Protein AF-A0A838UNB1-F1 (afdb_monomer_lite)

Secondary structure (DSSP, 8-state):
-PPP-B--GGG--HHHHHHHHHHHHHTT-SS-EEEEE-S-TTS-GGGTT-EEEEEESS---HHHHS-SBS-----HHHHHHHHS---------S-------PPP-

Sequence (105 aa):
MGGAATDVTDTVHPSIIRIAELAAQMLALDVAGIDLLCDDIARPFREQEGAIVEVNAAPGLRMHLAPTEGKPRDVGRPIVEMLFPPMRRRAFPSSRSLGLMARQR

Structure (mmCIF, N/CA/C/O backbone):
data_AF-A0A838UNB1-F1
#
_entry.id   AF-A0A838UNB1-F1
#
loop_
_atom_site.group_PDB
_atom_site.id
_atom_site.type_symbol
_atom_site.label_atom_id
_atom_site.label_alt_id
_atom_site.label_comp_id
_atom_site.label_asym_id
_atom_site.label_entity_id
_atom_site.label_seq_id
_atom_site.pdbx_PDB_ins_code
_atom_site.Cartn_x
_atom_site.Cartn_y
_atom_site.Cartn_z
_atom_site.occupancy
_atom_site.B_iso_or_equiv
_atom_site.auth_seq_id
_atom_site.auth_comp_id
_atom_site.auth_asym_id
_atom_site.auth_atom_id
_atom_site.pdbx_PDB_model_num
ATOM 1 N N . MET A 1 1 ? -17.777 -2.783 -13.645 1.00 40.50 1 MET A N 1
ATOM 2 C CA . MET A 1 1 ? -17.884 -1.352 -13.298 1.00 40.50 1 MET A CA 1
ATOM 3 C C . MET A 1 1 ? -16.881 -1.098 -12.189 1.00 40.50 1 MET A C 1
ATOM 5 O O . MET A 1 1 ? -17.043 -1.670 -11.123 1.00 40.50 1 MET A O 1
ATOM 9 N N . GLY A 1 2 ? -15.781 -0.402 -12.480 1.00 51.72 2 GLY A N 1
ATOM 10 C CA . GLY A 1 2 ? -14.774 -0.079 -11.467 1.00 51.72 2 GLY A CA 1
ATOM 11 C C . GLY A 1 2 ? -15.279 1.084 -10.624 1.00 51.7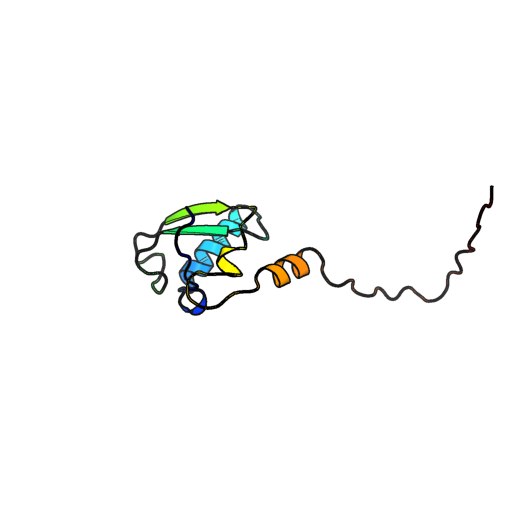2 2 GLY A C 1
ATOM 12 O O . GLY A 1 2 ? -15.695 2.087 -11.199 1.00 51.72 2 GLY A O 1
ATOM 13 N N . GLY A 1 3 ? -15.297 0.921 -9.301 1.00 66.44 3 GLY A N 1
ATOM 14 C CA . GLY A 1 3 ? -15.627 2.007 -8.379 1.00 66.44 3 GLY A CA 1
ATOM 15 C C . GLY A 1 3 ? -14.721 3.221 -8.599 1.00 66.44 3 GLY A C 1
ATOM 16 O O . GLY A 1 3 ? -13.619 3.092 -9.141 1.00 66.44 3 GLY A O 1
ATOM 17 N N . ALA A 1 4 ? -15.206 4.400 -8.211 1.00 84.19 4 ALA A N 1
ATOM 18 C CA . ALA A 1 4 ? -14.386 5.604 -8.194 1.00 84.19 4 ALA A CA 1
ATOM 19 C C . ALA A 1 4 ? -13.173 5.387 -7.274 1.00 84.19 4 ALA A C 1
ATOM 21 O O . ALA A 1 4 ? -13.306 4.786 -6.208 1.00 84.19 4 ALA A O 1
ATOM 22 N N . ALA A 1 5 ? -12.000 5.850 -7.704 1.00 90.81 5 ALA A N 1
ATOM 23 C CA . ALA A 1 5 ? -10.766 5.759 -6.930 1.00 90.81 5 ALA A CA 1
ATOM 24 C C . ALA A 1 5 ? -10.284 7.166 -6.571 1.00 90.81 5 ALA A C 1
ATOM 26 O O . ALA A 1 5 ? -9.997 7.959 -7.468 1.00 90.81 5 ALA A O 1
ATOM 27 N N . THR A 1 6 ? -10.169 7.458 -5.280 1.00 95.75 6 THR A N 1
ATOM 28 C CA . THR A 1 6 ? -9.660 8.738 -4.774 1.00 95.75 6 THR A CA 1
ATOM 29 C C . THR A 1 6 ? -8.276 8.523 -4.169 1.00 95.75 6 THR A C 1
ATOM 31 O O . THR A 1 6 ? -8.099 7.637 -3.334 1.00 95.75 6 THR A O 1
ATOM 34 N N . ASP A 1 7 ? -7.282 9.313 -4.584 1.00 97.06 7 ASP A N 1
ATOM 35 C CA . ASP A 1 7 ? -5.960 9.300 -3.946 1.00 97.06 7 ASP A CA 1
ATOM 36 C C . ASP A 1 7 ? -6.049 9.892 -2.536 1.00 97.06 7 ASP A C 1
ATOM 38 O O . ASP A 1 7 ? -6.344 11.073 -2.363 1.00 97.06 7 ASP A O 1
ATOM 42 N N . VAL A 1 8 ? -5.740 9.066 -1.539 1.00 96.81 8 VAL A N 1
ATOM 43 C CA . VAL A 1 8 ? -5.727 9.431 -0.112 1.00 96.81 8 VAL A CA 1
ATOM 44 C C . VAL A 1 8 ? -4.336 9.278 0.507 1.00 96.81 8 VAL A C 1
ATOM 46 O O . VAL A 1 8 ? -4.198 9.302 1.728 1.00 96.81 8 VAL A O 1
ATOM 49 N N . THR A 1 9 ? -3.291 9.123 -0.318 1.00 97.12 9 THR A N 1
ATOM 50 C CA . THR A 1 9 ? -1.928 8.767 0.122 1.00 97.12 9 THR A CA 1
ATOM 51 C C . THR A 1 9 ? -1.410 9.658 1.254 1.00 97.12 9 THR A C 1
ATOM 53 O O . THR A 1 9 ? -0.886 9.153 2.242 1.00 97.12 9 THR A O 1
ATOM 56 N N . ASP A 1 10 ? -1.590 10.975 1.142 1.00 97.56 10 ASP A N 1
ATOM 57 C CA . ASP A 1 10 ? -1.037 11.932 2.111 1.00 97.56 10 ASP A CA 1
ATOM 58 C C . ASP A 1 10 ? -1.907 12.073 3.380 1.00 97.56 10 ASP A C 1
ATOM 60 O O . ASP A 1 10 ? -1.510 12.742 4.332 1.00 97.56 10 ASP A O 1
ATOM 64 N N . THR A 1 11 ? -3.087 11.443 3.405 1.00 97.44 11 THR A N 1
ATOM 65 C CA . THR A 1 11 ? -4.008 11.434 4.555 1.00 97.44 11 THR A CA 1
ATOM 66 C C . THR A 1 11 ? -3.983 10.124 5.336 1.00 97.44 11 THR A C 1
ATOM 68 O O . THR A 1 11 ? -4.581 10.050 6.406 1.00 97.44 11 THR A O 1
ATOM 71 N N . VAL A 1 12 ? -3.312 9.084 4.825 1.00 98.00 12 VAL A N 1
ATOM 72 C CA . VAL A 1 12 ? -3.275 7.775 5.487 1.00 98.00 12 VAL A CA 1
ATOM 73 C C . VAL A 1 12 ? -2.523 7.872 6.811 1.00 98.00 12 VAL A C 1
ATOM 75 O O . VAL A 1 12 ? -1.365 8.293 6.864 1.00 98.00 12 VAL A O 1
ATOM 78 N N . HIS A 1 13 ? -3.155 7.420 7.890 1.00 98.38 13 HIS A N 1
ATOM 79 C CA . HIS A 1 13 ? -2.517 7.368 9.194 1.00 98.38 13 HIS A CA 1
ATOM 80 C C . HIS A 1 13 ? -1.334 6.379 9.191 1.00 98.38 13 HIS A C 1
ATOM 82 O O . HIS A 1 13 ? -1.478 5.246 8.714 1.00 98.38 13 HIS A O 1
ATOM 88 N N . PRO A 1 14 ? -0.182 6.709 9.809 1.00 98.31 14 PRO A N 1
ATOM 89 C CA . PRO A 1 14 ? 1.000 5.840 9.804 1.00 98.31 14 PRO A CA 1
ATOM 90 C C . PRO A 1 14 ? 0.772 4.418 10.335 1.00 98.31 14 PRO A C 1
ATOM 92 O O . PRO A 1 14 ? 1.437 3.475 9.911 1.00 98.31 14 PRO A O 1
ATOM 95 N N . SER A 1 15 ? -0.176 4.224 11.257 1.00 97.81 15 SER A N 1
ATOM 96 C CA . SER A 1 15 ? -0.488 2.880 11.762 1.00 97.81 15 SER A CA 1
ATOM 97 C C . SER A 1 15 ? -1.212 1.992 10.745 1.00 97.81 15 SER A C 1
ATOM 99 O O . SER A 1 15 ? -1.048 0.776 10.815 1.00 97.81 15 SER A O 1
ATOM 101 N N . ILE A 1 16 ? -1.951 2.569 9.789 1.00 98.06 16 ILE A N 1
ATOM 102 C CA . ILE A 1 16 ? -2.547 1.825 8.670 1.00 98.06 16 ILE A CA 1
ATOM 103 C C . ILE A 1 16 ? -1.441 1.377 7.715 1.00 98.06 16 ILE A C 1
ATOM 105 O O . ILE A 1 16 ? -1.378 0.198 7.372 1.00 98.06 16 ILE A O 1
ATOM 109 N N . ILE A 1 17 ? -0.510 2.280 7.379 1.00 98.00 17 ILE A N 1
ATOM 110 C CA . ILE A 1 17 ? 0.682 1.958 6.576 1.00 98.00 17 ILE A CA 1
ATOM 111 C C . ILE A 1 17 ? 1.437 0.787 7.217 1.00 98.00 17 ILE A C 1
ATOM 113 O O . ILE A 1 17 ? 1.737 -0.203 6.555 1.00 98.00 17 ILE A O 1
ATOM 117 N N . ARG A 1 18 ? 1.663 0.844 8.535 1.00 97.75 18 ARG A N 1
ATOM 118 C CA . ARG A 1 18 ? 2.397 -0.203 9.253 1.00 97.75 18 ARG A CA 1
ATOM 119 C C . ARG A 1 18 ? 1.700 -1.567 9.225 1.00 97.75 18 ARG A C 1
ATOM 121 O O . ARG A 1 18 ? 2.376 -2.590 9.135 1.00 97.75 18 ARG A O 1
ATOM 128 N N . ILE A 1 19 ? 0.371 -1.591 9.340 1.00 97.38 19 ILE A N 1
ATOM 129 C CA . ILE A 1 19 ? -0.434 -2.819 9.246 1.00 97.38 19 ILE A CA 1
ATOM 130 C C . ILE A 1 19 ? -0.346 -3.402 7.826 1.00 97.38 19 ILE A C 1
ATOM 132 O O . ILE A 1 19 ? -0.130 -4.604 7.680 1.00 97.38 19 ILE A O 1
ATOM 136 N N . ALA A 1 20 ? -0.448 -2.557 6.796 1.00 97.94 20 ALA A N 1
ATOM 137 C CA . ALA A 1 20 ? -0.338 -2.966 5.398 1.00 97.94 20 ALA A CA 1
ATOM 138 C C . ALA A 1 20 ? 1.053 -3.542 5.066 1.00 97.94 20 ALA A C 1
ATOM 140 O O . ALA A 1 20 ? 1.155 -4.621 4.483 1.00 97.94 20 ALA A O 1
ATOM 141 N N . GLU A 1 21 ? 2.128 -2.882 5.511 1.00 98.00 21 GLU A N 1
ATOM 142 C CA . GLU A 1 21 ? 3.500 -3.391 5.380 1.00 98.00 21 GLU A CA 1
ATOM 143 C C . GLU A 1 21 ? 3.679 -4.745 6.069 1.00 98.00 21 GLU A C 1
ATOM 145 O O . GLU A 1 21 ? 4.286 -5.655 5.506 1.00 98.00 21 GLU A O 1
ATOM 150 N N . LEU A 1 22 ? 3.154 -4.892 7.292 1.00 97.94 22 LEU A N 1
ATOM 151 C CA . LEU A 1 22 ? 3.256 -6.142 8.039 1.00 97.94 22 LEU A CA 1
ATOM 152 C C . LEU A 1 22 ? 2.547 -7.284 7.303 1.00 97.94 22 LEU A C 1
ATOM 154 O O . LEU A 1 22 ? 3.093 -8.382 7.228 1.00 97.94 22 LEU A O 1
ATOM 158 N N . ALA A 1 23 ? 1.371 -7.030 6.728 1.00 98.06 23 ALA A N 1
ATOM 159 C CA . ALA A 1 23 ? 0.639 -8.028 5.955 1.00 98.06 23 ALA A CA 1
ATOM 160 C C . ALA A 1 23 ? 1.429 -8.504 4.725 1.00 98.06 23 ALA A C 1
ATOM 162 O O . ALA A 1 23 ? 1.535 -9.709 4.496 1.00 98.06 23 ALA A O 1
ATOM 163 N N . ALA A 1 24 ? 2.054 -7.584 3.982 1.00 98.19 24 ALA A N 1
ATOM 164 C CA . ALA A 1 24 ? 2.929 -7.937 2.863 1.00 98.19 24 ALA A CA 1
ATOM 165 C C . ALA A 1 24 ? 4.155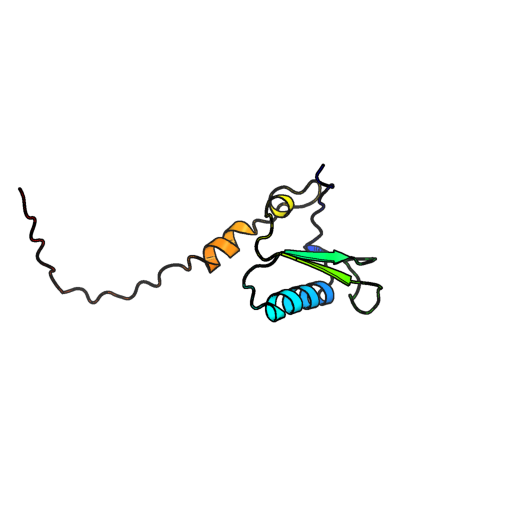 -8.751 3.322 1.00 98.19 24 ALA A C 1
ATOM 167 O O . ALA A 1 24 ? 4.485 -9.780 2.728 1.00 98.19 24 ALA A O 1
ATOM 168 N N . GLN A 1 25 ? 4.787 -8.343 4.430 1.00 98.06 25 GLN A N 1
ATOM 169 C CA . GLN A 1 25 ? 5.946 -9.031 5.012 1.00 98.06 25 GLN A CA 1
ATOM 170 C C . GLN A 1 25 ? 5.617 -10.454 5.471 1.00 98.06 25 GLN A C 1
ATOM 172 O O . GLN A 1 25 ? 6.414 -11.364 5.250 1.00 98.06 25 GLN A O 1
ATOM 177 N N . MET A 1 26 ? 4.444 -10.671 6.073 1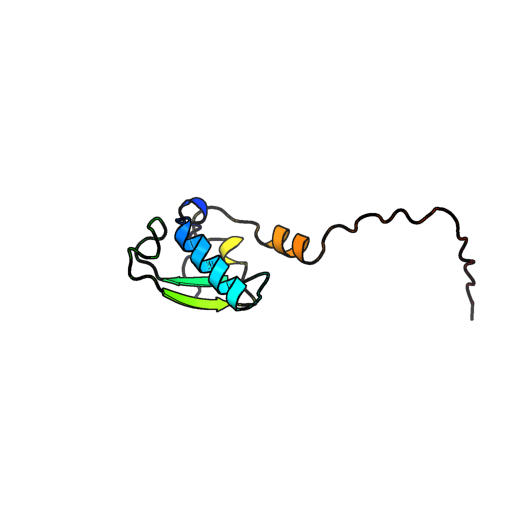.00 97.81 26 MET A N 1
ATOM 178 C CA . MET A 1 26 ? 4.002 -12.000 6.515 1.00 97.81 26 MET A CA 1
ATOM 179 C C . MET A 1 26 ? 3.876 -13.001 5.359 1.00 97.81 26 MET A C 1
ATOM 181 O O . MET A 1 26 ? 4.007 -14.202 5.585 1.00 97.81 26 MET A O 1
ATOM 185 N N . LEU A 1 27 ? 3.655 -12.515 4.136 1.00 97.62 27 LEU A N 1
ATOM 186 C CA . LEU A 1 27 ? 3.570 -13.328 2.922 1.00 97.62 27 LEU A CA 1
ATOM 187 C C . LEU A 1 27 ? 4.861 -13.317 2.089 1.00 97.62 27 LEU A C 1
ATOM 189 O O . LEU A 1 27 ? 4.880 -13.897 1.006 1.00 97.62 27 LEU A O 1
ATOM 193 N N . ALA A 1 28 ? 5.927 -12.678 2.583 1.00 97.75 28 ALA A N 1
ATOM 194 C CA . ALA A 1 28 ? 7.192 -12.499 1.869 1.00 97.75 28 ALA A CA 1
ATOM 195 C C . ALA A 1 28 ? 7.018 -11.881 0.464 1.00 97.75 28 ALA A C 1
ATOM 197 O O . ALA A 1 28 ? 7.667 -12.300 -0.493 1.00 97.75 28 ALA A O 1
ATOM 198 N N . LEU A 1 29 ? 6.126 -10.891 0.342 1.00 97.56 29 LEU A N 1
ATOM 199 C CA . LEU A 1 29 ? 5.894 -10.158 -0.901 1.00 97.56 29 LEU A CA 1
ATOM 200 C C . LEU A 1 29 ? 6.677 -8.841 -0.904 1.00 97.56 29 LEU A C 1
ATOM 202 O O . LEU A 1 29 ? 6.466 -7.994 -0.038 1.00 97.56 29 LEU A O 1
ATOM 206 N N . ASP A 1 30 ? 7.526 -8.646 -1.916 1.00 94.81 30 ASP A N 1
ATOM 207 C CA . ASP A 1 30 ? 8.241 -7.378 -2.127 1.00 94.81 30 ASP A CA 1
ATOM 208 C C . ASP A 1 30 ? 7.303 -6.261 -2.624 1.00 94.81 30 ASP A C 1
ATOM 210 O O . ASP A 1 30 ? 7.513 -5.081 -2.348 1.00 94.81 30 ASP A O 1
ATOM 214 N N . VAL A 1 31 ? 6.244 -6.638 -3.352 1.00 96.38 31 VAL A N 1
ATOM 215 C CA . VAL A 1 31 ? 5.178 -5.750 -3.834 1.00 96.38 31 VAL A CA 1
ATOM 216 C C . VAL A 1 31 ? 3.838 -6.432 -3.589 1.00 96.38 31 VAL A C 1
ATOM 218 O O . VAL A 1 31 ? 3.630 -7.568 -4.012 1.00 96.38 31 VAL A O 1
ATOM 221 N N . ALA A 1 32 ? 2.919 -5.727 -2.934 1.00 97.75 32 ALA A N 1
ATOM 222 C CA . ALA A 1 32 ? 1.566 -6.203 -2.685 1.00 97.75 32 ALA A CA 1
ATOM 223 C C . ALA A 1 32 ? 0.564 -5.043 -2.731 1.00 97.75 32 ALA A C 1
ATOM 225 O O . ALA A 1 32 ? 0.882 -3.921 -2.339 1.00 97.75 32 ALA A O 1
ATOM 226 N N . GLY A 1 33 ? -0.654 -5.324 -3.190 1.00 97.56 33 GLY A N 1
ATOM 227 C CA . GLY A 1 33 ? -1.819 -4.473 -2.947 1.00 97.56 33 GLY A CA 1
ATOM 228 C C . GLY A 1 33 ? -2.540 -4.957 -1.701 1.00 97.56 33 GLY A C 1
ATOM 229 O O . GLY A 1 33 ? -2.819 -6.150 -1.596 1.00 97.56 33 GLY A O 1
ATOM 230 N N . ILE A 1 34 ? -2.817 -4.057 -0.761 1.00 97.75 34 ILE A N 1
ATOM 231 C CA . ILE A 1 34 ? -3.528 -4.382 0.477 1.00 97.75 34 ILE A CA 1
ATOM 232 C C . ILE A 1 34 ? -4.891 -3.713 0.426 1.00 97.75 34 ILE A C 1
ATOM 234 O O . ILE A 1 34 ? -4.976 -2.487 0.498 1.00 97.75 34 ILE A O 1
ATOM 238 N N . ASP A 1 35 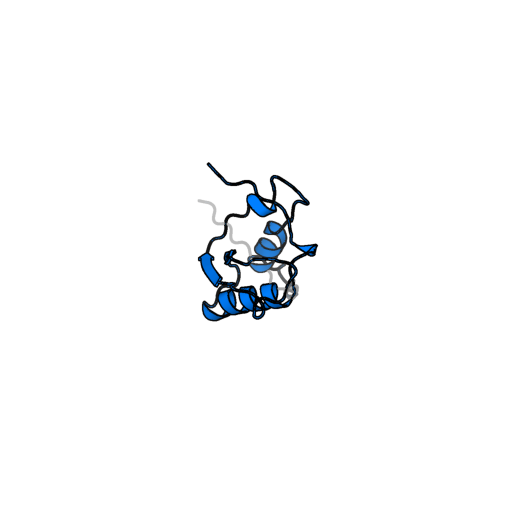? -5.938 -4.525 0.338 1.00 96.62 35 ASP A N 1
ATOM 239 C CA . ASP A 1 35 ? -7.308 -4.039 0.397 1.00 96.62 35 ASP A CA 1
ATOM 240 C C . ASP A 1 35 ? -7.797 -4.155 1.837 1.00 96.62 35 ASP A C 1
ATOM 242 O O . ASP A 1 35 ? -7.802 -5.236 2.435 1.00 96.62 35 ASP A O 1
ATOM 246 N N . LEU A 1 36 ? -8.176 -3.021 2.421 1.00 96.50 36 LEU A N 1
ATOM 247 C CA . LEU A 1 36 ? -8.620 -2.927 3.805 1.00 96.50 36 LEU A CA 1
ATOM 248 C C . LEU A 1 36 ? -9.870 -2.062 3.922 1.00 96.50 36 LEU A C 1
ATOM 250 O O . LEU A 1 36 ? -10.120 -1.177 3.106 1.00 96.50 36 LEU A O 1
ATOM 254 N N . LEU A 1 37 ? -10.632 -2.322 4.974 1.00 96.12 37 LEU A N 1
ATOM 255 C CA . LEU A 1 37 ? -11.762 -1.521 5.410 1.00 96.12 37 LEU A CA 1
ATOM 256 C C . LEU A 1 37 ? -11.385 -0.805 6.703 1.00 96.12 37 LEU A C 1
ATOM 258 O O . LEU A 1 37 ? -10.703 -1.370 7.562 1.00 96.12 37 LEU A O 1
ATOM 262 N N . CYS A 1 38 ? -11.830 0.437 6.826 1.00 95.88 38 CYS A N 1
ATOM 263 C CA . CYS A 1 38 ? -11.697 1.263 8.016 1.00 95.88 38 CYS A CA 1
ATOM 264 C C . CYS A 1 38 ? -12.756 2.373 7.974 1.00 95.88 38 CYS A C 1
ATOM 266 O O . CYS A 1 38 ? -13.185 2.763 6.886 1.00 95.88 38 CYS A O 1
ATOM 268 N N . ASP A 1 39 ? -13.141 2.902 9.132 1.00 95.75 39 ASP A N 1
ATOM 269 C CA . ASP A 1 39 ? -14.098 4.010 9.228 1.00 95.75 39 ASP A CA 1
ATOM 270 C C . ASP A 1 39 ? -13.480 5.328 8.743 1.00 95.75 39 ASP A C 1
ATOM 272 O O . ASP A 1 39 ? -14.121 6.114 8.050 1.00 95.75 39 ASP A O 1
ATOM 276 N N . ASP A 1 40 ? -12.216 5.566 9.107 1.00 96.38 40 ASP A N 1
ATOM 277 C CA . ASP A 1 40 ? -11.458 6.758 8.736 1.00 96.38 40 ASP A CA 1
ATOM 278 C C . ASP A 1 40 ? -9.979 6.410 8.511 1.00 96.38 40 ASP A C 1
ATOM 280 O O . ASP A 1 40 ? -9.257 5.998 9.428 1.00 96.38 40 ASP A O 1
ATOM 284 N N . ILE A 1 41 ? -9.513 6.621 7.277 1.00 96.62 41 ILE A N 1
ATOM 285 C CA . ILE A 1 41 ? -8.136 6.349 6.852 1.00 96.62 41 ILE A CA 1
ATOM 286 C C . ILE A 1 41 ? -7.107 7.234 7.583 1.00 96.62 41 ILE A C 1
ATOM 288 O O . ILE A 1 41 ? -5.930 6.881 7.650 1.00 96.62 41 ILE A O 1
ATOM 292 N N . ALA A 1 42 ? -7.530 8.365 8.159 1.00 97.81 42 ALA A N 1
ATOM 293 C CA . ALA A 1 42 ? -6.675 9.293 8.897 1.00 97.81 42 ALA A CA 1
ATOM 294 C C . ALA A 1 42 ? -6.561 8.970 10.399 1.00 97.81 42 ALA A C 1
ATOM 296 O O . ALA A 1 42 ? -5.763 9.596 11.104 1.00 97.81 42 ALA A O 1
ATOM 297 N N . ARG A 1 43 ? -7.296 7.969 10.904 1.00 97.81 43 ARG A N 1
ATOM 298 C CA . ARG A 1 43 ? -7.265 7.556 12.317 1.00 97.81 43 ARG A CA 1
ATOM 299 C C . ARG A 1 43 ? -6.436 6.289 12.555 1.00 97.81 43 ARG A C 1
ATOM 301 O O . ARG A 1 43 ? -6.238 5.481 11.646 1.00 97.81 43 ARG A O 1
ATOM 308 N N . PRO A 1 44 ? -5.958 6.055 13.792 1.00 97.75 44 PRO A N 1
ATOM 309 C CA . PRO A 1 44 ? -5.219 4.842 14.108 1.00 97.75 44 PRO A CA 1
ATOM 310 C C . PRO A 1 44 ? -6.021 3.559 13.833 1.00 97.75 44 PRO A C 1
ATOM 312 O O . PRO A 1 44 ? -7.142 3.417 14.307 1.00 97.75 44 PRO A O 1
ATOM 315 N N . PHE A 1 45 ? -5.427 2.584 13.132 1.00 95.44 45 PHE A N 1
ATOM 316 C CA . PHE A 1 45 ? -6.097 1.331 12.740 1.00 95.44 45 PHE A CA 1
ATOM 317 C C . PHE A 1 45 ? -6.725 0.553 13.912 1.00 95.44 45 PHE A C 1
ATOM 319 O O . PHE A 1 45 ? -7.805 -0.000 13.773 1.00 95.44 45 PHE A O 1
ATOM 326 N N . ARG A 1 46 ? -6.062 0.516 15.078 1.00 92.56 46 ARG A N 1
ATOM 327 C CA . ARG A 1 46 ? -6.526 -0.241 16.261 1.00 92.56 46 ARG A CA 1
ATOM 328 C C . ARG A 1 46 ? -7.619 0.457 17.078 1.00 92.56 46 ARG A C 1
ATOM 330 O O . ARG A 1 46 ? -8.130 -0.142 18.014 1.00 92.56 46 ARG A O 1
ATOM 337 N N . GLU A 1 47 ? -7.935 1.709 16.767 1.00 95.56 47 GLU A N 1
ATOM 338 C CA . GLU A 1 47 ? -8.957 2.503 17.468 1.00 95.56 47 GLU A CA 1
ATOM 339 C C . GLU A 1 47 ? -10.285 2.559 16.696 1.00 95.56 47 GLU A C 1
ATOM 341 O O . GLU A 1 47 ? -11.172 3.352 17.020 1.00 95.56 47 GLU A O 1
ATOM 346 N N . GLN A 1 48 ? -10.396 1.751 15.643 1.00 95.00 48 GLN A N 1
ATOM 347 C CA . GLN A 1 48 ? -11.554 1.636 14.767 1.00 95.00 48 GLN A CA 1
ATOM 348 C C . GLN A 1 48 ? -11.781 0.170 14.398 1.00 95.00 48 GLN A C 1
ATOM 350 O O . GLN A 1 48 ? -10.897 -0.671 14.590 1.00 95.00 48 GLN A O 1
ATOM 355 N N . GLU A 1 49 ? -12.955 -0.140 13.855 1.00 91.75 49 GLU A N 1
ATOM 356 C CA . GLU A 1 49 ? -13.310 -1.494 13.417 1.00 91.75 49 GLU A CA 1
ATOM 357 C C . GLU A 1 49 ? -12.713 -1.789 12.027 1.00 91.75 49 GLU A C 1
ATOM 359 O O . GLU A 1 49 ? -13.414 -2.039 11.050 1.00 91.75 49 GLU A O 1
ATOM 364 N N . GLY A 1 50 ? -11.381 -1.720 11.927 1.00 93.38 50 GLY A N 1
ATOM 365 C CA . GLY A 1 50 ? -10.646 -1.957 10.687 1.00 93.38 50 GLY A CA 1
ATOM 366 C C . GLY A 1 50 ? -10.358 -3.437 10.415 1.00 93.38 50 GLY A C 1
ATOM 367 O O . GLY A 1 50 ? -10.082 -4.211 11.333 1.00 93.38 50 GLY A O 1
ATOM 368 N N . ALA A 1 51 ? -10.346 -3.830 9.140 1.00 96.25 51 ALA A N 1
ATOM 369 C CA . ALA A 1 51 ? -10.022 -5.192 8.710 1.00 96.25 51 ALA A CA 1
ATOM 370 C C . ALA A 1 51 ? -9.248 -5.204 7.386 1.00 96.25 51 ALA A C 1
ATOM 372 O O . ALA A 1 51 ? -9.578 -4.458 6.469 1.00 96.25 51 ALA A O 1
ATOM 373 N N . ILE A 1 52 ? -8.250 -6.085 7.260 1.00 96.94 52 ILE A N 1
ATOM 374 C CA . ILE A 1 52 ? -7.668 -6.424 5.952 1.00 96.94 52 ILE A CA 1
ATOM 375 C C . ILE A 1 52 ? -8.593 -7.443 5.291 1.00 96.94 52 ILE A C 1
ATOM 377 O O . ILE A 1 52 ? -8.897 -8.475 5.888 1.00 96.94 52 ILE A O 1
ATOM 381 N N . VAL A 1 53 ? -9.031 -7.147 4.073 1.00 97.38 53 VAL A N 1
ATOM 382 C CA . VAL A 1 53 ? -9.938 -7.993 3.291 1.00 97.38 53 VAL A CA 1
ATOM 383 C C . VAL A 1 53 ? -9.148 -8.915 2.372 1.00 97.38 53 VAL A C 1
ATOM 385 O O . VAL A 1 53 ? -9.442 -10.106 2.295 1.00 97.38 53 VAL A O 1
ATOM 388 N N . GLU A 1 54 ? -8.132 -8.374 1.698 1.00 97.62 54 GLU A N 1
ATOM 389 C CA . GLU A 1 54 ? -7.346 -9.106 0.708 1.00 97.62 54 GLU A CA 1
ATOM 390 C C . GLU A 1 54 ? -5.891 -8.622 0.672 1.00 97.62 54 GLU A C 1
ATOM 392 O O . GLU A 1 54 ? -5.587 -7.451 0.917 1.00 97.62 54 GLU A O 1
ATOM 397 N N . VAL A 1 55 ? -4.984 -9.547 0.343 1.00 98.00 55 VAL A N 1
ATOM 398 C CA . VAL A 1 55 ? -3.593 -9.245 0.002 1.00 98.00 55 VAL A CA 1
ATOM 399 C C . VAL A 1 55 ? -3.300 -9.775 -1.397 1.00 98.00 55 VAL A C 1
ATOM 401 O O . VAL A 1 55 ? -3.266 -10.982 -1.633 1.00 98.00 55 VAL A O 1
ATOM 404 N N . ASN A 1 56 ? -3.066 -8.852 -2.321 1.00 97.44 56 ASN A N 1
ATOM 405 C CA . ASN A 1 56 ? -2.892 -9.109 -3.741 1.00 97.44 56 ASN A CA 1
ATOM 406 C C . ASN A 1 56 ? -1.404 -9.105 -4.121 1.00 97.44 56 ASN A C 1
ATOM 408 O O . ASN A 1 56 ? -0.766 -8.054 -4.115 1.00 97.44 56 ASN A O 1
ATOM 412 N N . ALA A 1 57 ? -0.853 -10.258 -4.518 1.00 96.25 57 ALA A N 1
ATOM 413 C CA . ALA A 1 57 ? 0.550 -10.379 -4.955 1.00 96.25 57 ALA A CA 1
ATOM 414 C C . ALA A 1 57 ? 0.839 -9.722 -6.321 1.00 96.25 57 ALA A C 1
ATOM 416 O O . ALA A 1 57 ? 1.989 -9.450 -6.655 1.00 96.25 57 ALA A O 1
ATOM 417 N N . ALA A 1 58 ? -0.200 -9.464 -7.118 1.00 95.19 58 ALA A N 1
ATOM 418 C CA . ALA A 1 58 ? -0.108 -8.780 -8.406 1.00 95.19 58 ALA A CA 1
ATOM 419 C C . ALA A 1 58 ? -1.105 -7.606 -8.450 1.00 95.19 58 ALA A C 1
ATOM 421 O O . ALA A 1 58 ? -2.167 -7.720 -9.068 1.00 95.19 58 ALA A O 1
ATOM 422 N N . PRO A 1 59 ? -0.807 -6.485 -7.768 1.00 95.56 59 PRO A N 1
ATOM 423 C CA . PRO A 1 59 ? -1.732 -5.363 -7.690 1.00 95.56 59 PRO A CA 1
ATOM 424 C C . PRO A 1 59 ? -1.895 -4.649 -9.033 1.00 95.56 59 PRO A C 1
ATOM 426 O O . PRO A 1 59 ? -0.937 -4.410 -9.773 1.00 95.56 59 PRO A O 1
ATOM 429 N N . GLY A 1 60 ? -3.125 -4.235 -9.330 1.00 94.81 60 GLY A N 1
ATOM 430 C CA . GLY A 1 60 ? -3.402 -3.372 -10.473 1.00 94.81 60 GLY A CA 1
ATOM 431 C C . GLY A 1 60 ? -2.945 -1.933 -10.215 1.00 94.81 60 GLY A C 1
ATOM 432 O O . GLY A 1 60 ? -3.407 -1.291 -9.280 1.00 94.81 60 GLY A O 1
ATOM 433 N N . LEU A 1 61 ? -2.106 -1.371 -11.090 1.00 95.94 61 LEU A N 1
ATOM 434 C CA . LEU A 1 61 ? -1.546 -0.020 -10.891 1.00 95.94 61 LEU A CA 1
ATOM 435 C C . LEU A 1 61 ? -2.445 1.120 -11.397 1.00 95.94 61 LEU A C 1
ATOM 437 O O . LEU A 1 61 ? -2.196 2.287 -11.100 1.00 95.94 61 LEU A O 1
ATOM 441 N N . ARG A 1 62 ? -3.499 0.805 -12.164 1.00 94.62 62 ARG A N 1
ATOM 442 C CA . ARG A 1 62 ? -4.364 1.801 -12.827 1.00 94.62 62 ARG A CA 1
ATOM 443 C C . ARG A 1 62 ? -4.902 2.848 -11.851 1.00 94.62 62 ARG A C 1
ATOM 445 O O . ARG A 1 62 ? -4.885 4.026 -12.176 1.00 94.62 62 ARG A O 1
ATOM 452 N N . MET A 1 63 ? -5.369 2.420 -10.679 1.00 93.19 63 MET A N 1
ATOM 453 C CA . MET A 1 63 ? -6.007 3.313 -9.702 1.00 93.19 63 MET A CA 1
ATOM 454 C C . MET A 1 63 ? -5.011 4.280 -9.052 1.00 93.19 63 MET A C 1
ATOM 456 O O . MET A 1 63 ? -5.407 5.367 -8.656 1.00 93.19 63 MET A O 1
ATOM 460 N N . HIS A 1 64 ? -3.722 3.933 -9.021 1.00 95.81 64 HIS A N 1
ATOM 461 C CA . HIS A 1 64 ? -2.657 4.836 -8.583 1.00 95.81 64 HIS A CA 1
ATOM 462 C C . HIS A 1 64 ? -2.239 5.803 -9.699 1.00 95.81 64 HIS A C 1
ATOM 464 O O . HIS A 1 64 ? -2.029 6.987 -9.452 1.00 95.81 64 HIS A O 1
ATOM 470 N N . LEU A 1 65 ? -2.129 5.310 -10.937 1.00 9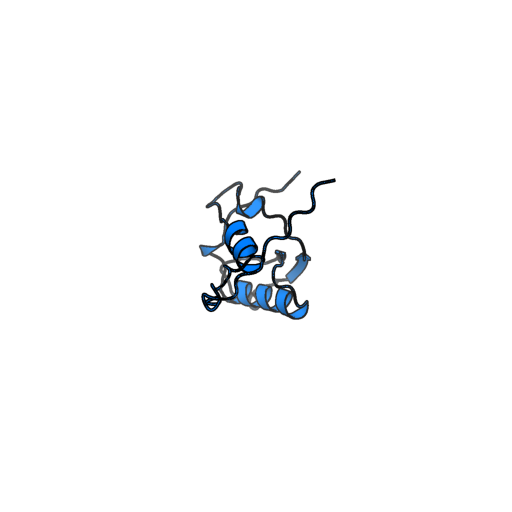6.56 65 LEU A N 1
ATOM 471 C CA . LEU A 1 65 ? -1.646 6.088 -12.085 1.00 96.56 65 LEU A CA 1
ATOM 472 C C . LEU A 1 65 ? -2.700 7.050 -12.656 1.00 96.56 65 LEU A C 1
ATOM 474 O O . LEU A 1 65 ? -2.346 8.084 -13.215 1.00 96.56 65 LEU A O 1
ATOM 478 N N . ALA A 1 66 ? -3.979 6.701 -12.543 1.00 95.88 66 ALA A N 1
ATOM 479 C CA . ALA A 1 66 ? -5.107 7.472 -13.051 1.00 95.88 66 ALA A CA 1
ATOM 480 C C . ALA A 1 66 ? -6.309 7.346 -12.094 1.00 95.88 66 ALA A C 1
ATOM 482 O O . ALA A 1 66 ? -7.283 6.653 -12.419 1.00 95.88 66 ALA A O 1
ATOM 483 N N . PRO A 1 67 ? -6.236 7.959 -10.896 1.00 96.25 67 PRO A N 1
ATOM 484 C CA . PRO A 1 67 ? -7.370 7.997 -9.984 1.00 96.25 67 PRO A CA 1
ATOM 485 C C . PRO A 1 67 ? -8.506 8.843 -10.576 1.00 96.25 67 PRO A C 1
ATOM 487 O O . PRO A 1 67 ? -8.286 9.721 -11.411 1.00 96.25 67 PRO A O 1
ATOM 490 N N . THR A 1 68 ? -9.734 8.578 -10.136 1.00 96.06 68 THR A N 1
ATOM 491 C CA . THR A 1 68 ? -10.903 9.407 -10.454 1.00 96.06 68 THR A CA 1
ATOM 492 C C . THR A 1 68 ? -10.773 10.792 -9.822 1.00 96.06 68 THR A C 1
ATOM 494 O O . THR A 1 68 ? -11.107 11.786 -10.460 1.00 96.06 68 THR A O 1
ATOM 497 N N . GLU A 1 69 ? -10.249 10.857 -8.596 1.00 95.94 69 GLU A N 1
ATOM 498 C CA . GLU A 1 69 ? -10.038 12.094 -7.843 1.00 95.94 69 GLU A CA 1
ATOM 499 C C . GLU A 1 69 ? -8.676 12.089 -7.134 1.00 95.94 69 GLU A C 1
ATOM 501 O O . GLU A 1 69 ? -8.163 11.046 -6.732 1.00 95.94 69 GLU A O 1
ATOM 506 N N . GLY A 1 70 ? -8.092 13.271 -6.935 1.00 95.44 70 GLY A N 1
ATOM 507 C CA . GLY A 1 70 ? -6.802 13.422 -6.261 1.00 95.44 70 GLY A CA 1
ATOM 508 C C . GLY A 1 70 ? -5.599 13.321 -7.203 1.00 95.44 70 GLY A C 1
ATOM 509 O O . GLY A 1 70 ? -5.691 13.619 -8.396 1.00 95.44 70 GLY A O 1
ATOM 510 N N . LYS A 1 71 ? -4.428 12.985 -6.651 1.00 97.12 71 LYS A N 1
ATOM 511 C CA . LYS A 1 71 ? -3.142 13.092 -7.349 1.00 97.12 71 LYS A CA 1
ATOM 512 C C . LYS A 1 71 ? -2.678 11.736 -7.904 1.00 97.12 71 LYS A C 1
ATOM 514 O O . LYS A 1 71 ? -2.537 10.790 -7.133 1.00 97.12 71 LYS A O 1
ATOM 519 N N . PRO A 1 72 ? -2.328 11.641 -9.200 1.00 97.50 72 PRO A N 1
ATOM 520 C CA . PRO A 1 72 ? -1.639 10.472 -9.742 1.00 97.50 72 PRO A CA 1
ATOM 521 C C . PRO A 1 72 ? -0.331 10.158 -9.001 1.00 97.50 72 PRO A C 1
ATOM 523 O O . PRO A 1 72 ? 0.485 11.049 -8.740 1.00 97.50 72 PRO A O 1
ATOM 526 N N . ARG A 1 73 ? -0.100 8.877 -8.704 1.00 97.25 73 ARG A N 1
ATOM 527 C CA . ARG A 1 73 ? 1.102 8.354 -8.043 1.00 97.25 73 ARG A CA 1
ATOM 528 C C . ARG A 1 73 ? 1.825 7.389 -8.978 1.00 97.25 73 ARG A C 1
ATOM 530 O O . ARG A 1 73 ? 1.301 6.334 -9.330 1.00 97.25 73 ARG A O 1
ATOM 537 N N . ASP A 1 74 ? 3.053 7.739 -9.359 1.00 97.06 74 ASP A N 1
ATOM 538 C CA . ASP A 1 74 ? 3.921 6.874 -10.166 1.00 97.06 74 ASP A CA 1
ATOM 539 C C . ASP A 1 74 ? 4.546 5.775 -9.299 1.00 97.06 74 ASP A C 1
ATOM 541 O O . ASP A 1 74 ? 5.698 5.851 -8.874 1.00 97.06 74 ASP A O 1
ATOM 545 N N . VAL A 1 75 ? 3.737 4.757 -9.016 1.00 96.56 75 VAL A N 1
ATOM 546 C CA . VAL A 1 75 ? 4.149 3.540 -8.304 1.00 96.56 75 VAL A CA 1
ATOM 547 C C . VAL A 1 75 ? 4.872 2.550 -9.222 1.00 96.56 75 VAL A C 1
ATOM 549 O O . VAL A 1 75 ? 5.524 1.630 -8.744 1.00 96.56 75 VAL A O 1
ATOM 552 N N . GLY A 1 76 ? 4.797 2.742 -10.544 1.00 96.38 76 GLY A N 1
ATOM 553 C CA . GLY A 1 76 ? 5.437 1.863 -11.520 1.00 96.38 76 GLY A CA 1
ATOM 554 C C . GLY A 1 76 ? 6.955 2.014 -11.528 1.00 96.38 76 GLY A C 1
ATOM 555 O O . GLY A 1 76 ? 7.665 1.009 -11.500 1.00 96.38 76 GLY A O 1
ATOM 556 N N . ARG A 1 77 ? 7.463 3.256 -11.512 1.00 95.69 77 ARG A N 1
ATOM 557 C CA . ARG A 1 77 ? 8.910 3.522 -11.465 1.00 95.69 77 ARG A CA 1
ATOM 558 C C . ARG A 1 77 ? 9.621 2.787 -10.314 1.00 95.69 77 ARG A C 1
ATOM 560 O O . ARG A 1 77 ? 10.538 2.031 -10.627 1.00 95.69 77 ARG A O 1
ATOM 567 N N . PRO A 1 78 ? 9.227 2.934 -9.032 1.00 95.06 78 PRO A N 1
ATOM 568 C CA . PRO A 1 78 ? 9.929 2.263 -7.936 1.00 95.06 7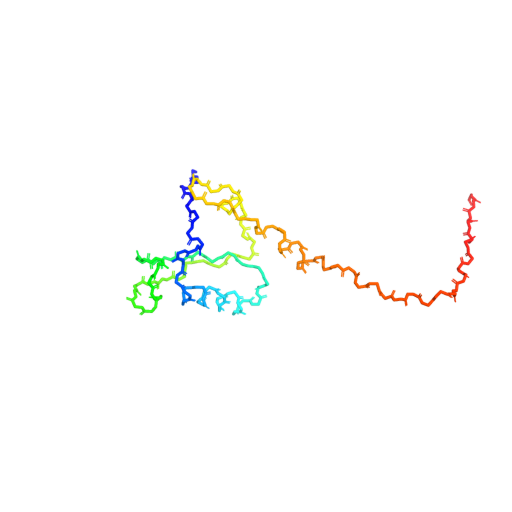8 PRO A CA 1
ATOM 569 C C . PRO A 1 78 ? 9.856 0.731 -8.026 1.00 95.06 78 PRO A C 1
ATOM 571 O O . PRO A 1 78 ? 10.832 0.061 -7.701 1.00 95.06 78 PRO A O 1
ATOM 574 N N . ILE A 1 79 ? 8.752 0.161 -8.531 1.00 94.75 79 ILE A N 1
ATOM 575 C CA . ILE A 1 79 ? 8.645 -1.290 -8.767 1.00 94.75 79 ILE A CA 1
ATOM 576 C C . ILE A 1 79 ? 9.663 -1.740 -9.826 1.00 94.75 79 ILE A C 1
ATOM 578 O O . ILE A 1 79 ? 10.369 -2.727 -9.634 1.00 94.75 79 ILE A O 1
ATOM 582 N N . VAL A 1 80 ? 9.776 -1.010 -10.939 1.00 94.50 80 VAL A N 1
ATOM 583 C CA . VAL A 1 80 ? 10.748 -1.319 -12.000 1.00 94.50 80 VAL A CA 1
ATOM 584 C C . VAL A 1 80 ? 12.184 -1.159 -11.500 1.00 94.50 80 VAL A C 1
ATOM 586 O O . VAL A 1 80 ? 13.014 -2.017 -11.782 1.00 94.50 80 VAL A O 1
ATOM 589 N N . GLU A 1 81 ? 12.482 -0.105 -10.742 1.00 94.44 81 GLU A N 1
ATOM 590 C CA . GLU A 1 81 ? 13.808 0.121 -10.150 1.00 94.44 81 GLU A CA 1
ATOM 591 C C . GLU A 1 81 ? 14.198 -0.984 -9.160 1.00 94.44 81 GLU A C 1
ATOM 593 O O . GLU A 1 81 ? 15.365 -1.373 -9.104 1.00 94.44 81 GLU A O 1
ATOM 598 N N . MET A 1 82 ? 13.229 -1.525 -8.418 1.00 92.50 82 MET A N 1
ATOM 599 C CA . MET A 1 82 ? 13.430 -2.669 -7.530 1.00 92.50 82 MET A CA 1
ATOM 600 C C . MET A 1 82 ? 13.716 -3.961 -8.312 1.00 92.50 82 MET A C 1
ATOM 602 O O . MET A 1 82 ? 14.628 -4.702 -7.953 1.00 92.50 82 MET A O 1
ATOM 606 N N . LEU A 1 83 ? 12.961 -4.230 -9.384 1.00 90.81 83 LEU A N 1
ATOM 607 C CA . LEU A 1 83 ? 13.127 -5.432 -10.214 1.00 90.81 83 LEU A CA 1
ATOM 608 C C . LEU A 1 83 ? 14.403 -5.392 -11.069 1.00 90.81 83 LEU A C 1
ATOM 610 O O . LEU A 1 83 ? 15.037 -6.422 -11.300 1.00 90.81 83 LEU A O 1
ATOM 614 N N . PHE A 1 84 ? 14.785 -4.204 -11.536 1.00 92.38 84 PHE A N 1
ATOM 615 C CA . PHE A 1 84 ? 15.936 -3.968 -12.403 1.00 92.38 84 PHE A CA 1
ATOM 616 C C . PHE A 1 84 ? 16.845 -2.895 -11.797 1.00 92.38 84 PHE A C 1
ATOM 618 O O . PHE A 1 84 ? 16.965 -1.796 -12.352 1.00 92.38 84 PHE A O 1
ATOM 625 N N . PRO A 1 85 ? 17.514 -3.188 -10.666 1.00 88.56 85 PRO A N 1
ATOM 626 C CA . PRO A 1 85 ? 18.396 -2.222 -10.039 1.00 88.56 85 PRO A CA 1
ATOM 627 C C . PRO A 1 85 ? 19.511 -1.835 -11.017 1.00 88.56 85 PRO A C 1
ATOM 629 O O . PRO A 1 85 ? 20.006 -2.689 -11.767 1.00 88.56 85 PRO A O 1
ATOM 632 N N . PRO A 1 86 ? 19.938 -0.559 -11.030 1.00 81.06 86 PRO A N 1
ATOM 633 C CA . PRO A 1 86 ? 20.973 -0.104 -11.941 1.00 81.06 86 PRO A CA 1
ATOM 634 C C . PRO A 1 86 ? 22.206 -0.988 -11.780 1.00 81.06 86 PRO A C 1
ATOM 636 O O . PRO A 1 86 ? 22.716 -1.172 -10.670 1.00 81.06 86 PRO A O 1
ATOM 639 N N . MET A 1 87 ? 22.687 -1.544 -12.895 1.00 71.62 87 MET A N 1
ATOM 640 C CA . MET A 1 87 ? 23.908 -2.338 -12.898 1.00 71.62 87 MET A CA 1
ATOM 641 C C . MET A 1 87 ? 25.023 -1.500 -12.277 1.00 71.62 87 MET A C 1
ATOM 643 O O . MET A 1 87 ? 25.514 -0.542 -12.879 1.00 71.62 87 MET A O 1
ATOM 647 N N . ARG A 1 88 ? 25.462 -1.871 -11.069 1.00 66.25 88 ARG A N 1
ATOM 648 C CA . ARG A 1 88 ? 26.740 -1.392 -10.553 1.00 66.25 88 ARG A CA 1
ATOM 649 C C . ARG A 1 88 ? 27.772 -1.785 -11.597 1.00 66.25 88 ARG A C 1
ATOM 651 O O . ARG A 1 88 ? 27.983 -2.977 -11.820 1.00 66.25 88 ARG A O 1
ATOM 658 N N . ARG A 1 89 ? 28.406 -0.799 -12.243 1.00 60.25 89 ARG A N 1
ATOM 659 C CA . ARG A 1 89 ? 29.601 -1.029 -13.060 1.00 60.25 89 ARG A CA 1
ATOM 660 C C . ARG A 1 89 ? 30.616 -1.705 -12.144 1.00 60.25 89 ARG A C 1
ATOM 662 O O . ARG A 1 89 ? 31.344 -1.037 -11.417 1.00 60.25 89 ARG A O 1
ATOM 669 N N . ARG A 1 90 ? 30.666 -3.038 -12.151 1.00 55.44 90 ARG A N 1
ATOM 670 C CA . ARG A 1 90 ? 31.895 -3.734 -11.800 1.00 55.44 90 ARG A CA 1
ATOM 671 C C . ARG A 1 90 ? 32.905 -3.182 -12.787 1.00 55.44 90 ARG A C 1
ATOM 673 O O . ARG A 1 90 ? 32.684 -3.267 -13.995 1.00 55.44 90 ARG A O 1
ATOM 680 N N . ALA A 1 91 ? 33.946 -2.535 -12.276 1.00 58.22 91 ALA A N 1
ATOM 681 C CA . ALA A 1 91 ? 35.105 -2.229 -13.085 1.00 58.22 91 ALA A CA 1
ATOM 682 C C . ALA A 1 91 ? 35.566 -3.568 -13.664 1.00 58.22 91 ALA A C 1
ATOM 684 O O . ALA A 1 91 ? 36.123 -4.402 -12.953 1.00 58.22 91 ALA A O 1
ATOM 685 N N . PHE A 1 92 ? 35.236 -3.823 -14.928 1.00 54.97 92 PHE A N 1
ATOM 686 C CA . PHE A 1 92 ? 35.933 -4.844 -15.678 1.00 54.97 92 PHE A CA 1
ATOM 687 C C . PHE A 1 92 ? 37.388 -4.381 -15.683 1.00 54.97 92 PHE A C 1
ATOM 689 O O . PHE A 1 92 ? 37.636 -3.258 -16.138 1.00 54.97 92 PHE A O 1
ATOM 696 N N . PRO A 1 93 ? 38.342 -5.158 -15.141 1.00 48.91 93 PRO A N 1
ATOM 697 C CA . PRO A 1 93 ? 39.738 -4.821 -15.326 1.00 48.91 93 PRO A CA 1
ATOM 698 C C . PRO A 1 93 ? 39.965 -4.773 -16.835 1.00 48.91 93 PRO A C 1
ATOM 700 O O . PRO A 1 93 ? 39.720 -5.739 -17.560 1.00 48.91 93 PRO A O 1
ATOM 703 N N . SER A 1 94 ? 40.336 -3.593 -17.315 1.00 56.44 94 SER A N 1
ATOM 704 C CA . SER A 1 94 ? 40.661 -3.328 -18.704 1.00 56.44 94 SER A CA 1
ATOM 705 C C . SER A 1 94 ? 41.913 -4.119 -19.071 1.00 56.44 94 SER A C 1
ATOM 707 O O . SER A 1 94 ? 43.021 -3.623 -18.896 1.00 56.44 94 SER A O 1
ATOM 709 N N . SER A 1 95 ? 41.740 -5.377 -19.483 1.00 57.22 95 SER A N 1
ATOM 710 C CA . SER A 1 95 ? 42.629 -6.164 -20.357 1.00 57.22 95 SER A CA 1
ATOM 711 C C . SER A 1 95 ? 42.347 -7.663 -20.216 1.00 57.22 95 SER A C 1
ATOM 713 O O . SER A 1 95 ? 42.968 -8.383 -19.442 1.00 57.22 95 SER A O 1
ATOM 715 N N . ARG A 1 96 ? 41.445 -8.174 -21.049 1.00 42.56 96 ARG A N 1
ATOM 716 C CA . ARG A 1 96 ? 41.632 -9.487 -21.672 1.00 42.56 96 ARG A CA 1
ATOM 717 C C . ARG A 1 96 ? 40.981 -9.419 -23.038 1.00 42.56 96 ARG A C 1
ATOM 719 O O . ARG A 1 96 ? 39.762 -9.421 -23.163 1.00 42.56 96 ARG A O 1
ATOM 726 N N . SER A 1 97 ? 41.828 -9.275 -24.047 1.00 50.72 97 SER A N 1
ATOM 727 C CA . SER A 1 97 ? 41.483 -9.372 -25.456 1.00 50.72 97 SER A CA 1
ATOM 728 C C . SER A 1 97 ? 40.832 -10.736 -25.691 1.00 50.72 97 SER A C 1
ATOM 730 O O . SER A 1 97 ? 41.525 -11.749 -25.773 1.00 50.72 97 SER A O 1
ATOM 732 N N . LEU A 1 98 ? 39.500 -10.790 -25.737 1.00 48.50 98 LEU A N 1
ATOM 733 C CA . LEU A 1 98 ? 38.801 -11.963 -26.243 1.00 48.50 98 LEU A CA 1
ATOM 734 C C . LEU A 1 98 ? 38.892 -11.881 -27.768 1.00 48.50 98 LEU A C 1
ATOM 736 O O . LEU A 1 98 ? 38.270 -11.021 -28.388 1.00 48.50 98 LEU A O 1
ATOM 740 N N . GLY A 1 99 ? 39.738 -12.725 -28.357 1.00 46.56 99 GLY A N 1
ATOM 741 C CA . GLY A 1 99 ? 39.830 -12.871 -29.803 1.00 46.56 99 GLY A CA 1
ATOM 742 C C . GLY A 1 99 ? 38.465 -13.249 -30.373 1.00 46.56 99 GLY A C 1
ATOM 743 O O . GLY A 1 99 ? 37.921 -14.305 -30.057 1.00 46.56 99 GLY A O 1
ATOM 744 N N . LEU A 1 100 ? 37.912 -12.368 -31.203 1.00 46.94 100 LEU A N 1
ATOM 745 C CA . LEU A 1 100 ? 36.715 -12.620 -31.986 1.00 46.94 100 LEU A CA 1
ATOM 746 C C . LEU A 1 100 ? 37.074 -13.623 -33.095 1.00 46.94 100 LEU A C 1
ATOM 748 O O . LEU A 1 100 ? 37.585 -13.238 -34.143 1.00 46.94 100 LEU A O 1
ATOM 752 N N . MET A 1 101 ? 36.828 -14.916 -32.876 1.00 43.72 101 MET A N 1
ATOM 753 C CA . MET A 1 101 ? 36.757 -15.873 -33.983 1.00 43.72 101 MET A CA 1
ATOM 754 C C . MET A 1 101 ? 35.354 -15.814 -34.586 1.00 43.72 101 MET A C 1
ATOM 756 O O . MET A 1 101 ? 34.430 -16.482 -34.128 1.00 43.72 101 MET A O 1
ATOM 760 N N . ALA A 1 102 ? 35.202 -15.001 -35.630 1.00 48.09 102 ALA A N 1
ATOM 761 C CA . ALA A 1 102 ? 34.093 -15.133 -36.561 1.00 48.09 102 ALA A CA 1
ATOM 762 C C . ALA A 1 102 ? 34.304 -16.412 -37.390 1.00 48.09 102 ALA A C 1
ATOM 764 O O . ALA A 1 102 ? 35.293 -16.523 -38.115 1.00 48.09 102 ALA A O 1
ATOM 765 N N . ARG A 1 103 ? 33.383 -17.378 -37.304 1.00 42.22 103 ARG A N 1
ATOM 766 C CA . ARG A 1 103 ? 33.229 -18.392 -38.355 1.00 42.22 103 ARG A CA 1
ATOM 767 C C . ARG A 1 103 ? 32.222 -17.865 -39.371 1.00 42.22 103 ARG A C 1
ATOM 769 O O . ARG A 1 103 ? 31.072 -17.614 -39.026 1.00 42.22 103 ARG A O 1
ATOM 776 N N . GLN A 1 104 ? 32.678 -17.677 -40.606 1.00 45.66 104 GLN A N 1
ATOM 777 C CA . GLN A 1 104 ? 31.813 -17.597 -41.777 1.00 45.66 104 GLN A CA 1
ATOM 778 C C . GLN A 1 104 ? 31.712 -18.989 -42.417 1.00 45.66 104 GLN A C 1
ATOM 780 O O . GLN A 1 104 ? 32.742 -19.625 -42.641 1.00 45.66 104 GLN A O 1
ATOM 785 N N . ARG A 1 105 ? 30.468 -19.338 -42.770 1.00 51.47 105 ARG A N 1
ATOM 786 C CA . ARG A 1 105 ? 29.941 -20.567 -43.393 1.00 51.47 105 ARG A CA 1
ATOM 787 C C . ARG A 1 105 ? 29.788 -21.782 -42.484 1.00 51.47 105 ARG A C 1
ATOM 789 O O . ARG A 1 105 ? 30.792 -22.260 -41.918 1.00 51.47 105 ARG A O 1
#

Radius of gyration: 22.03 Å; chains: 1; bounding box: 60×34×61 Å

Foldseek 3Di:
DDDAAADCPVQADVQVVVVLVVVCVVVPAPDWDWDKDWPGRNDHQVVTPIDTDDIGSDDDQCCQQPGNYDDRDCPVVVVVCVVCPPPDPPPPPPDDPPDDPDDDD

pLDDT: mean 86.78, std 18.23, range [40.5, 98.38]